Protein AF-A0A392NR81-F1 (afdb_monomer_lite)

Secondary structure (DSSP, 8-state):
-HHHHHHHHHHH-TTS-S----SS------TTTSPPHHHHHHHHHHHHH-TT--------HHHHH-SSHHHHHHHHT-TTS--SPPPHHHHHHHHHHHHHHHHHHHHHHHHHHHHHHHHHHS----S---

Sequence (130 aa):
MGGAVALKIHLKQPKAWNGAILCAPMCKISESMVPPKLVVHLLTAMANVLPKNKFVPTKDLGDAAFREPKKREQTVYNVISYKDKPRLRTAVELLRTTEEIEQKLEYFLEFWIRILSVSLNSPTELSARD

pLDDT: mean 76.35, std 12.13, range [37.88, 89.31]

InterPro domains:
  IPR022742 Alpha/beta hydrolase domain-containing protein 17C-like [PF12146] (1-106)
  IPR029058 Alpha/Beta hydrolase fold [G3DSA:3.40.50.1820] (1-119)
  IPR051044 Monoacylglycerol and Diacylglycerol Lipase [PTHR11614] (1-106)

Radius of gyration: 21.07 Å; chains: 1; bounding box: 40×47×62 Å

Foldseek 3Di:
DVLLVVLVVCVVCVPVDPDDDDDPHLQADPPVFDDPPVVLVVLVVVCVVFQADQPDDGDDVLPVVDPDVVVSVVVVVPPVDDPTHDGSNVVSVSVVSNVVSNVVVCVVVVVVVVVVVVVVPPPPPPDDDD

Structure (mmCIF, N/CA/C/O backbone):
data_AF-A0A392NR81-F1
#
_entry.id   AF-A0A392NR81-F1
#
loop_
_atom_site.group_PDB
_atom_site.id
_atom_site.type_symbol
_atom_site.label_atom_id
_atom_site.label_alt_id
_atom_site.label_comp_id
_atom_site.label_asym_id
_atom_site.label_entity_id
_atom_site.label_seq_id
_atom_site.pdbx_PDB_ins_code
_atom_site.Cartn_x
_atom_site.Cartn_y
_atom_site.Cartn_z
_atom_site.occupancy
_atom_site.B_iso_or_equiv
_atom_site.auth_seq_id
_atom_site.auth_comp_id
_atom_site.auth_asym_id
_atom_site.auth_atom_id
_atom_site.pdbx_PDB_model_num
ATOM 1 N N . MET A 1 1 ? 4.142 -3.762 2.181 1.00 79.00 1 MET A N 1
ATOM 2 C CA . MET A 1 1 ? 2.885 -4.477 2.518 1.00 79.00 1 MET A CA 1
ATOM 3 C C . MET A 1 1 ? 2.793 -4.912 3.978 1.00 79.00 1 MET A C 1
ATOM 5 O O . MET A 1 1 ? 1.755 -4.663 4.568 1.00 79.00 1 MET A O 1
ATOM 9 N N . GLY A 1 2 ? 3.830 -5.510 4.585 1.00 84.06 2 GLY A N 1
ATOM 10 C CA . GLY A 1 2 ? 3.759 -5.991 5.980 1.00 84.06 2 GLY A CA 1
ATOM 11 C C . GLY A 1 2 ? 3.269 -4.944 6.991 1.00 84.06 2 GLY A C 1
ATOM 12 O O . GLY A 1 2 ? 2.328 -5.209 7.731 1.00 84.06 2 GLY A O 1
ATOM 13 N N . GLY A 1 3 ? 3.802 -3.717 6.936 1.00 85.62 3 GLY A N 1
ATOM 14 C CA . GLY A 1 3 ? 3.336 -2.622 7.800 1.00 85.62 3 GLY A CA 1
ATOM 15 C C . GLY A 1 3 ? 1.862 -2.240 7.600 1.00 85.62 3 GLY A C 1
ATOM 16 O O . GLY A 1 3 ? 1.177 -1.944 8.569 1.00 85.62 3 GLY A O 1
ATOM 17 N N . ALA A 1 4 ? 1.340 -2.326 6.371 1.00 86.62 4 ALA A N 1
ATOM 18 C CA . ALA A 1 4 ? -0.077 -2.077 6.094 1.00 86.62 4 ALA A CA 1
ATOM 19 C C . ALA A 1 4 ? -0.974 -3.158 6.720 1.00 86.62 4 ALA A C 1
ATOM 21 O O . ALA A 1 4 ? -2.030 -2.860 7.271 1.00 86.62 4 ALA A O 1
ATOM 22 N N . VAL A 1 5 ? -0.535 -4.421 6.683 1.00 88.44 5 VAL A N 1
ATOM 23 C CA . VAL A 1 5 ? -1.242 -5.534 7.334 1.00 88.44 5 VAL A CA 1
ATOM 24 C C . VAL A 1 5 ? -1.230 -5.366 8.852 1.00 88.44 5 VAL A C 1
ATOM 26 O O . VAL A 1 5 ? -2.281 -5.492 9.476 1.00 88.44 5 VAL A O 1
ATOM 29 N N . ALA A 1 6 ? -0.078 -5.025 9.436 1.00 87.81 6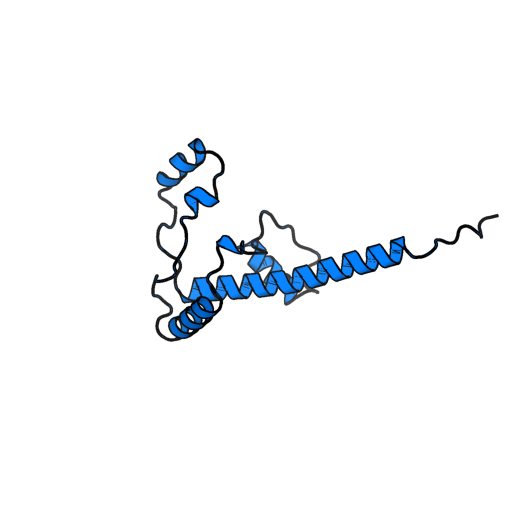 ALA A N 1
ATOM 30 C CA . ALA A 1 6 ? 0.046 -4.761 10.869 1.00 87.81 6 ALA A CA 1
ATOM 31 C C . ALA A 1 6 ? -0.888 -3.625 11.320 1.00 87.81 6 ALA A C 1
ATOM 33 O O . ALA A 1 6 ? -1.632 -3.786 12.287 1.00 87.81 6 ALA A O 1
ATOM 34 N N . LEU A 1 7 ? -0.934 -2.523 10.563 1.00 86.38 7 LEU A N 1
ATOM 35 C CA . LEU A 1 7 ? -1.873 -1.425 10.799 1.00 86.38 7 LEU A CA 1
ATOM 36 C C . LEU A 1 7 ? -3.328 -1.885 10.702 1.00 86.38 7 LEU A C 1
ATOM 38 O O . LEU A 1 7 ? -4.128 -1.583 11.582 1.00 86.38 7 LEU A O 1
ATOM 42 N N . LYS A 1 8 ? -3.684 -2.664 9.677 1.00 86.69 8 LYS A N 1
ATOM 43 C CA . LYS A 1 8 ? -5.052 -3.174 9.512 1.00 86.69 8 LYS A CA 1
ATOM 44 C C . LYS A 1 8 ? -5.484 -4.081 10.669 1.00 86.69 8 LYS A C 1
ATOM 46 O O . LYS A 1 8 ? -6.641 -4.025 11.080 1.00 8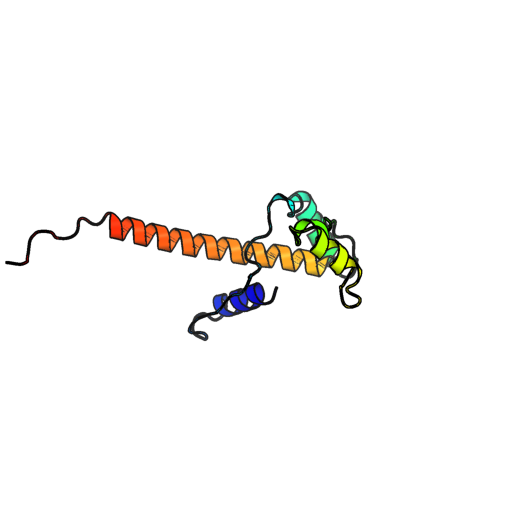6.69 8 LYS A O 1
ATOM 51 N N . ILE A 1 9 ? -4.574 -4.897 11.204 1.00 88.94 9 ILE A N 1
ATOM 52 C CA . ILE A 1 9 ? -4.824 -5.733 12.388 1.00 88.94 9 ILE A CA 1
ATOM 53 C C . ILE A 1 9 ? -5.021 -4.854 13.624 1.00 88.94 9 ILE A C 1
ATOM 55 O O . ILE A 1 9 ? -6.024 -5.013 14.320 1.00 88.94 9 ILE A O 1
ATOM 59 N N . HIS A 1 10 ? -4.126 -3.890 13.853 1.00 86.50 10 HIS A N 1
ATOM 60 C CA . HIS A 1 10 ? -4.228 -2.963 14.980 1.00 86.50 10 HIS A CA 1
ATOM 61 C C . HIS A 1 10 ? -5.551 -2.178 14.955 1.00 86.50 10 HIS A C 1
ATOM 63 O O . HIS A 1 10 ? -6.247 -2.100 15.963 1.00 86.50 10 HIS A O 1
ATOM 69 N N . LEU A 1 11 ? -5.966 -1.697 13.779 1.00 84.12 11 LEU A N 1
ATOM 70 C CA . LEU A 1 11 ? -7.231 -0.983 13.587 1.00 84.12 11 LEU A CA 1
ATOM 71 C C . LEU A 1 11 ? -8.473 -1.861 13.811 1.00 84.12 11 LEU A C 1
ATOM 73 O O . LEU A 1 11 ? -9.519 -1.344 14.195 1.00 84.12 11 LEU A O 1
ATOM 77 N N . LYS A 1 12 ? -8.389 -3.172 13.557 1.00 87.62 12 LYS A N 1
ATOM 78 C CA . LYS A 1 12 ? -9.490 -4.116 13.819 1.00 87.62 12 LYS A CA 1
ATOM 79 C C . LYS A 1 12 ? -9.548 -4.578 15.273 1.00 87.62 12 LYS A C 1
ATOM 81 O O . LYS A 1 12 ? -10.625 -4.911 15.756 1.00 87.62 12 LYS A O 1
ATOM 86 N N . GLN A 1 13 ? -8.408 -4.639 15.953 1.00 89.06 13 GLN A N 1
ATOM 87 C CA . GLN A 1 13 ? -8.286 -5.159 17.315 1.00 89.06 13 GLN A CA 1
ATOM 88 C C . GLN A 1 13 ? -7.476 -4.193 18.194 1.00 89.06 13 GLN A C 1
ATOM 90 O O . GLN A 1 13 ? -6.401 -4.553 18.675 1.00 89.06 13 GLN A O 1
ATOM 95 N N . PRO A 1 14 ? -7.982 -2.976 18.458 1.00 80.81 14 PRO A N 1
ATOM 96 C CA . PRO A 1 14 ? -7.201 -1.929 19.123 1.00 80.81 14 PRO A CA 1
ATOM 97 C C . PRO A 1 14 ? -6.788 -2.294 20.555 1.00 80.81 14 PRO A C 1
ATOM 99 O O . PRO A 1 14 ? -5.757 -1.847 21.034 1.00 80.81 14 PRO A O 1
ATOM 102 N N . LYS A 1 15 ? -7.568 -3.141 21.239 1.00 85.88 15 LYS A N 1
ATOM 103 C CA . LYS A 1 15 ? -7.299 -3.568 22.623 1.00 85.88 15 LYS A CA 1
ATOM 104 C C . LYS A 1 15 ? -6.329 -4.749 22.736 1.00 85.88 15 LYS A C 1
ATOM 106 O O . LYS A 1 15 ? -5.904 -5.065 23.839 1.00 85.88 15 LYS A O 1
ATOM 111 N N . ALA A 1 16 ? -6.019 -5.422 21.628 1.00 88.88 16 ALA A N 1
ATOM 112 C CA . ALA A 1 16 ? -5.163 -6.608 21.637 1.00 88.88 16 ALA A CA 1
ATOM 113 C C . ALA A 1 16 ? -3.665 -6.270 21.541 1.00 88.88 16 ALA A C 1
ATOM 115 O O . ALA A 1 16 ? -2.832 -7.142 21.769 1.00 88.88 16 ALA A O 1
ATOM 116 N N . TRP A 1 17 ? -3.317 -5.022 21.205 1.00 83.56 17 TRP A N 1
ATOM 117 C CA . TRP A 1 17 ? -1.945 -4.606 20.921 1.00 83.56 17 TRP A CA 1
ATOM 118 C C . TRP A 1 17 ? -1.636 -3.277 21.608 1.00 83.56 17 TRP A C 1
ATOM 120 O O . TRP A 1 17 ? -2.372 -2.310 21.433 1.00 83.56 17 TRP A O 1
ATOM 130 N N . ASN A 1 18 ? -0.519 -3.201 22.331 1.00 82.81 18 ASN A N 1
ATOM 131 C CA . ASN A 1 18 ? -0.091 -1.964 22.996 1.00 82.81 18 ASN A CA 1
ATOM 132 C C . ASN A 1 18 ? 0.541 -0.943 22.034 1.00 82.81 18 ASN A C 1
ATOM 134 O O . ASN A 1 18 ? 0.588 0.242 22.343 1.00 82.81 18 ASN A O 1
ATOM 138 N N . GLY A 1 19 ? 1.028 -1.389 20.875 1.00 80.88 19 GLY A N 1
ATOM 139 C CA . GLY A 1 19 ? 1.651 -0.534 19.869 1.00 80.88 19 GLY A CA 1
ATOM 140 C C . GLY A 1 19 ? 2.199 -1.338 18.692 1.00 80.88 19 GLY A C 1
ATOM 141 O O . GLY A 1 19 ? 2.168 -2.569 18.702 1.00 80.88 19 GLY A O 1
ATOM 142 N N . ALA A 1 20 ? 2.698 -0.643 17.670 1.00 81.44 20 ALA A N 1
ATOM 143 C CA . ALA A 1 20 ? 3.322 -1.247 16.495 1.00 81.44 20 ALA A CA 1
ATOM 144 C C . ALA A 1 20 ? 4.577 -0.463 16.089 1.00 81.44 20 ALA A C 1
ATOM 146 O O . ALA A 1 20 ? 4.569 0.766 16.087 1.00 81.44 20 ALA A O 1
ATOM 147 N N . ILE A 1 21 ? 5.639 -1.174 15.704 1.00 85.12 21 ILE A N 1
ATOM 148 C CA . ILE A 1 21 ? 6.841 -0.581 15.104 1.00 85.12 21 ILE A CA 1
ATOM 149 C C . ILE A 1 21 ? 6.742 -0.766 13.594 1.00 85.12 21 ILE A C 1
ATOM 151 O O . ILE A 1 21 ? 6.607 -1.887 13.101 1.00 85.12 21 ILE A O 1
ATOM 155 N N . LEU A 1 22 ? 6.797 0.339 12.853 1.00 82.31 22 LEU A N 1
ATOM 156 C CA . LEU A 1 22 ? 6.641 0.339 11.404 1.00 82.31 22 LEU A CA 1
ATOM 157 C C . LEU A 1 22 ? 7.940 0.781 10.730 1.00 82.31 22 LEU A C 1
ATOM 159 O O . LEU A 1 22 ? 8.415 1.889 10.950 1.00 82.31 22 LEU A O 1
ATOM 163 N N . CYS A 1 23 ? 8.483 -0.069 9.859 1.00 82.31 23 CYS A N 1
ATOM 164 C CA . CYS A 1 23 ? 9.599 0.272 8.979 1.00 82.31 23 CYS A CA 1
ATOM 165 C C . CYS A 1 23 ? 9.088 0.349 7.537 1.00 82.31 23 CYS A C 1
ATOM 167 O O . CYS A 1 23 ? 8.563 -0.640 7.021 1.00 82.31 23 CYS A O 1
ATOM 169 N N . ALA A 1 24 ? 9.184 1.535 6.925 1.00 81.50 24 ALA A N 1
ATOM 170 C CA . ALA A 1 24 ? 8.667 1.838 5.586 1.00 81.50 24 ALA A CA 1
ATOM 171 C C . ALA A 1 24 ? 7.257 1.248 5.314 1.00 81.50 24 ALA A C 1
ATOM 173 O O . ALA A 1 24 ? 7.064 0.477 4.363 1.00 81.50 24 ALA A O 1
ATOM 174 N N . PRO A 1 25 ? 6.255 1.540 6.169 1.00 81.25 25 PRO A N 1
ATOM 175 C CA . PRO A 1 25 ? 4.912 1.020 5.973 1.00 81.25 25 PRO A CA 1
ATOM 176 C C . PRO A 1 25 ? 4.281 1.624 4.715 1.00 81.25 25 PRO A C 1
ATOM 178 O O . PRO A 1 25 ? 4.454 2.797 4.393 1.00 81.25 25 PRO A O 1
ATOM 181 N N . MET A 1 26 ? 3.503 0.811 4.005 1.00 79.69 26 MET A N 1
ATOM 182 C CA . MET A 1 26 ? 2.719 1.286 2.870 1.00 79.69 26 MET A CA 1
ATOM 183 C C . MET A 1 26 ? 1.429 1.916 3.406 1.00 79.69 26 MET A C 1
ATOM 185 O O . MET A 1 26 ? 0.433 1.218 3.576 1.00 79.69 26 MET A O 1
ATOM 189 N N . CYS A 1 27 ? 1.488 3.207 3.729 1.00 80.38 27 CYS A N 1
ATOM 190 C CA . CYS A 1 27 ? 0.353 3.964 4.276 1.00 80.38 27 CYS A CA 1
ATOM 191 C C . CYS A 1 27 ? -0.355 4.835 3.237 1.00 80.38 27 CYS A C 1
ATOM 193 O O . CYS A 1 27 ? -1.530 5.120 3.402 1.00 80.38 27 CYS A O 1
ATOM 195 N N . LYS A 1 28 ? 0.354 5.239 2.179 1.00 82.94 28 LYS A N 1
ATOM 196 C CA . LYS A 1 28 ? -0.157 6.072 1.089 1.00 82.94 28 LYS A CA 1
ATOM 197 C C . LYS A 1 28 ? 0.507 5.657 -0.218 1.00 82.94 28 LYS A C 1
ATOM 199 O O . LYS A 1 28 ? 1.691 5.311 -0.230 1.00 82.94 28 LYS A O 1
ATOM 204 N N . ILE A 1 29 ? -0.246 5.686 -1.311 1.00 80.38 29 ILE A N 1
ATOM 205 C CA . ILE A 1 29 ? 0.299 5.531 -2.664 1.00 80.38 29 ILE A CA 1
ATOM 206 C C . ILE A 1 29 ? 0.435 6.933 -3.248 1.00 80.38 29 ILE A C 1
ATOM 208 O O . ILE A 1 29 ? -0.475 7.745 -3.122 1.00 80.38 29 ILE A O 1
ATOM 212 N N . SER A 1 30 ? 1.579 7.234 -3.867 1.00 78.25 30 SER A N 1
ATOM 213 C CA . SER A 1 30 ? 1.771 8.524 -4.539 1.00 78.25 30 SER A CA 1
ATOM 214 C C . SER A 1 30 ? 0.675 8.745 -5.579 1.00 78.25 30 SER A C 1
ATOM 216 O O . SER A 1 30 ? 0.412 7.856 -6.387 1.00 78.25 30 SER A O 1
ATOM 218 N N . GLU A 1 31 ? 0.103 9.947 -5.620 1.00 78.69 31 GLU A N 1
ATOM 219 C CA . GLU A 1 31 ? -0.929 10.338 -6.591 1.00 78.69 31 GLU A CA 1
ATOM 220 C C . GLU A 1 31 ? -0.476 10.116 -8.042 1.00 78.69 31 GLU A C 1
ATOM 222 O O . GLU A 1 31 ? -1.269 9.753 -8.903 1.00 78.69 31 GLU A O 1
ATOM 227 N N . SER A 1 32 ? 0.831 10.224 -8.302 1.00 73.81 32 SER A N 1
ATOM 228 C CA . SER A 1 32 ? 1.434 9.958 -9.614 1.00 73.81 32 SER A CA 1
ATOM 229 C C . SER A 1 32 ? 1.414 8.478 -10.034 1.00 73.81 32 SER A C 1
ATOM 231 O O . SER A 1 32 ? 1.619 8.165 -11.212 1.00 73.81 32 SER A O 1
ATOM 233 N N . MET A 1 33 ? 1.202 7.571 -9.079 1.00 76.56 33 MET A N 1
ATOM 234 C CA . MET A 1 33 ? 1.189 6.115 -9.250 1.00 76.56 33 MET A CA 1
ATOM 235 C C . MET A 1 33 ? -0.228 5.532 -9.159 1.00 76.56 33 MET A C 1
ATOM 237 O O . MET A 1 33 ? -0.431 4.381 -9.545 1.00 76.56 33 MET A O 1
ATOM 241 N N . VAL A 1 34 ? -1.202 6.306 -8.667 1.00 79.81 34 VAL A N 1
ATOM 242 C CA . VAL A 1 34 ? -2.606 5.890 -8.573 1.00 79.81 34 VAL A CA 1
ATOM 243 C C . VAL A 1 34 ? -3.281 6.055 -9.944 1.00 79.81 34 VAL A C 1
ATOM 245 O O . VAL A 1 34 ? -3.215 7.133 -10.536 1.00 79.81 34 VAL A O 1
ATOM 248 N N . PRO A 1 35 ? -3.936 5.010 -10.489 1.00 79.62 35 PRO A N 1
ATOM 249 C CA . PRO A 1 35 ? -4.709 5.143 -11.718 1.00 79.62 35 PRO A CA 1
ATOM 250 C C . PRO A 1 35 ? -5.897 6.102 -11.527 1.00 79.62 35 PRO A C 1
ATOM 252 O O . PRO A 1 35 ? -6.450 6.176 -10.430 1.00 79.62 35 PRO A O 1
ATOM 255 N N . PRO A 1 36 ? -6.374 6.778 -12.586 1.00 83.81 36 PRO A N 1
ATOM 256 C CA . PRO A 1 36 ? -7.583 7.596 -12.505 1.00 83.81 36 PRO A CA 1
ATOM 257 C C . PRO A 1 36 ? -8.777 6.813 -11.934 1.00 83.81 36 PRO A C 1
ATOM 259 O O . PRO A 1 36 ? -8.957 5.637 -12.253 1.00 83.81 36 PRO A O 1
ATOM 262 N N . LYS A 1 37 ? -9.641 7.465 -11.142 1.00 81.94 37 LYS A N 1
ATOM 263 C CA . LYS A 1 37 ? -10.769 6.817 -10.432 1.00 81.94 37 LYS A CA 1
ATOM 264 C C . LYS A 1 37 ? -11.672 5.970 -11.344 1.00 81.94 37 LYS A C 1
ATOM 266 O O . LYS A 1 37 ? -12.071 4.871 -10.969 1.00 81.94 37 LYS A O 1
ATOM 271 N N . LEU A 1 38 ? -11.925 6.433 -12.571 1.00 83.94 38 LEU A N 1
ATOM 272 C CA . LEU A 1 38 ? -12.679 5.682 -13.587 1.00 83.94 38 LEU A CA 1
ATOM 273 C C . LEU A 1 38 ? -12.011 4.345 -13.942 1.00 83.94 38 LEU A C 1
ATOM 275 O O . LEU A 1 38 ? -12.676 3.314 -14.037 1.00 83.94 38 LEU A O 1
ATOM 279 N N . VAL A 1 39 ? -10.684 4.349 -14.084 1.00 84.00 39 VAL A N 1
ATOM 280 C CA . VAL A 1 39 ? -9.893 3.145 -14.353 1.00 84.00 39 VAL A CA 1
ATOM 281 C C . VAL A 1 39 ? -9.950 2.208 -13.151 1.00 84.00 39 VAL A C 1
ATOM 283 O O . VAL A 1 39 ? -10.144 1.012 -13.331 1.00 84.00 39 VAL A O 1
ATOM 286 N N . VAL A 1 40 ? -9.870 2.725 -11.922 1.00 84.88 40 VAL A N 1
ATOM 287 C CA . VAL A 1 40 ? -9.994 1.906 -10.703 1.00 84.88 40 VAL A CA 1
ATOM 288 C C . VAL A 1 40 ? -11.355 1.207 -10.625 1.00 84.88 40 VAL A C 1
ATOM 290 O O . VAL A 1 40 ? -11.413 0.021 -10.292 1.00 84.88 40 VAL A O 1
ATOM 293 N N . HIS A 1 41 ? -12.444 1.892 -10.980 1.00 84.88 41 HIS A N 1
ATOM 294 C CA . HIS A 1 41 ? -13.786 1.298 -11.012 1.00 84.88 41 HIS A CA 1
ATOM 295 C C . HIS A 1 41 ? -13.893 0.185 -12.062 1.00 84.88 41 HIS A C 1
ATOM 297 O O . HIS A 1 41 ? -14.380 -0.906 -11.753 1.00 84.88 41 HIS A O 1
ATOM 303 N N . LEU A 1 42 ? -13.371 0.415 -13.271 1.00 85.38 42 LEU A N 1
ATOM 304 C CA . LEU A 1 42 ? -13.331 -0.601 -14.324 1.00 85.38 42 LEU A CA 1
ATOM 305 C C . LEU A 1 42 ? -12.481 -1.813 -13.910 1.00 85.38 42 LEU A C 1
ATOM 307 O O . LEU A 1 42 ? -12.930 -2.953 -14.023 1.00 85.38 42 LEU A O 1
ATOM 311 N N . LEU A 1 43 ? -11.284 -1.572 -13.366 1.00 83.75 43 LEU A N 1
ATOM 312 C CA . LEU A 1 43 ? -10.393 -2.617 -12.856 1.00 83.75 43 LEU A CA 1
ATOM 313 C C . LEU A 1 43 ? -11.054 -3.411 -11.722 1.00 83.75 43 LEU A C 1
ATOM 315 O O . LEU A 1 43 ? -10.902 -4.627 -11.663 1.00 83.75 43 LEU A O 1
ATOM 319 N N . THR A 1 44 ? -11.824 -2.749 -10.858 1.00 84.75 44 THR A N 1
ATOM 320 C CA . THR A 1 44 ? -12.589 -3.389 -9.780 1.00 84.75 44 THR A CA 1
ATOM 321 C C . THR A 1 44 ? -13.683 -4.302 -10.328 1.00 84.75 44 THR A C 1
ATOM 323 O O . THR A 1 44 ? -13.813 -5.436 -9.866 1.00 84.75 44 THR A O 1
ATOM 326 N N . ALA A 1 45 ? -14.444 -3.848 -11.326 1.00 85.19 45 ALA A N 1
ATOM 327 C CA . ALA A 1 45 ? -15.467 -4.667 -11.973 1.00 85.19 45 ALA A CA 1
ATOM 328 C C . ALA A 1 45 ? -14.840 -5.885 -12.672 1.00 85.19 45 ALA A C 1
ATOM 330 O O . ALA A 1 45 ? -15.261 -7.024 -12.458 1.00 85.19 45 ALA A O 1
ATOM 331 N N . MET A 1 46 ? -13.762 -5.663 -13.426 1.00 83.69 46 MET A N 1
ATOM 332 C CA . MET A 1 46 ? -13.011 -6.728 -14.090 1.00 83.69 46 MET A CA 1
ATOM 333 C C . MET A 1 46 ? -12.369 -7.706 -13.093 1.00 83.69 46 MET A C 1
ATOM 335 O O . MET A 1 46 ? -12.279 -8.898 -13.387 1.00 83.69 46 MET A O 1
ATOM 339 N N . ALA A 1 47 ? -11.966 -7.250 -11.901 1.00 84.75 47 ALA A N 1
ATOM 340 C CA . ALA A 1 47 ? -11.385 -8.104 -10.862 1.00 84.75 47 ALA A CA 1
ATOM 341 C C . ALA A 1 47 ? -12.359 -9.171 -10.352 1.00 84.75 47 ALA A C 1
ATOM 343 O O . ALA A 1 47 ? -11.906 -10.206 -9.866 1.00 84.75 47 ALA A O 1
ATOM 344 N N . ASN A 1 48 ? -13.669 -8.929 -10.444 1.00 81.62 48 ASN A N 1
ATOM 345 C CA . ASN A 1 48 ? -14.686 -9.896 -10.033 1.00 81.62 48 ASN A CA 1
ATOM 346 C C . ASN A 1 48 ? -14.895 -10.998 -11.082 1.00 81.62 48 ASN 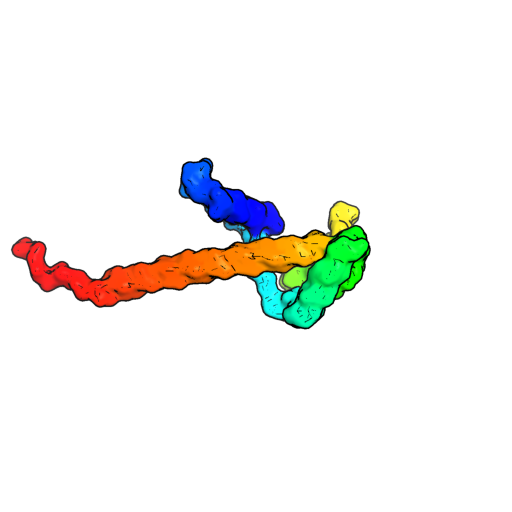A C 1
ATOM 348 O O . ASN A 1 48 ? -15.208 -12.124 -10.713 1.00 81.62 48 ASN A O 1
ATOM 352 N N . VAL A 1 49 ? -14.682 -10.692 -12.366 1.00 83.50 49 VAL A N 1
ATOM 353 C CA . VAL A 1 49 ? -14.867 -11.649 -13.472 1.00 83.50 49 VAL A CA 1
ATOM 354 C C . VAL A 1 49 ? -13.577 -12.422 -13.763 1.00 83.50 49 VAL A C 1
ATOM 356 O O . VAL A 1 49 ? -13.603 -13.633 -13.959 1.00 83.50 49 VAL A O 1
ATOM 359 N N . LEU A 1 50 ? -12.425 -11.742 -13.761 1.00 82.94 50 LEU A N 1
ATOM 360 C CA . LEU A 1 50 ? -11.124 -12.311 -14.131 1.00 82.94 50 LEU A CA 1
ATOM 361 C C . LEU A 1 50 ? -10.031 -11.941 -13.106 1.00 82.94 50 LEU A C 1
ATOM 363 O O . LEU A 1 50 ? -9.071 -11.232 -13.424 1.00 82.94 50 LEU A O 1
ATOM 367 N N . PRO A 1 51 ? -10.119 -12.452 -11.863 1.00 79.75 51 PRO A N 1
ATOM 368 C CA . PRO A 1 51 ? -9.262 -12.028 -10.750 1.00 79.75 51 PRO A CA 1
ATOM 369 C C . PRO A 1 51 ? -7.772 -12.342 -10.944 1.00 79.75 51 PRO A C 1
ATOM 371 O O . PRO A 1 51 ? -6.914 -11.695 -10.339 1.00 79.75 51 PRO A O 1
ATOM 374 N N . LYS A 1 52 ? -7.451 -13.359 -11.756 1.00 80.62 52 LYS A N 1
ATOM 375 C CA . LYS A 1 52 ? -6.088 -13.886 -11.922 1.00 80.62 52 LYS A CA 1
ATOM 376 C C . LYS A 1 52 ? -5.288 -13.185 -13.023 1.00 80.62 52 LYS A C 1
ATOM 378 O O . LYS A 1 52 ? -4.077 -13.396 -13.084 1.00 80.62 52 LYS A O 1
ATOM 383 N N . ASN A 1 53 ? -5.925 -12.361 -13.853 1.00 81.38 53 ASN A N 1
ATOM 384 C CA . ASN A 1 53 ? -5.263 -11.756 -15.002 1.00 81.38 53 ASN A CA 1
ATOM 385 C C . ASN A 1 53 ? -4.338 -10.600 -14.585 1.00 81.38 53 ASN A C 1
ATOM 387 O O . ASN A 1 53 ? -4.631 -9.842 -13.658 1.00 81.38 53 ASN A O 1
ATOM 391 N N . LYS A 1 54 ? -3.203 -10.470 -15.280 1.00 79.50 54 LYS A N 1
ATOM 392 C CA . LYS A 1 54 ? -2.110 -9.528 -14.978 1.00 79.50 54 LYS A CA 1
ATOM 393 C C . LYS A 1 54 ? -2.206 -8.253 -15.834 1.00 79.50 54 LYS A C 1
ATOM 395 O O . LYS A 1 54 ? -1.251 -7.865 -16.500 1.00 79.50 54 LYS A O 1
ATOM 400 N N . PHE A 1 55 ? -3.381 -7.622 -15.856 1.00 71.94 55 PHE A N 1
ATOM 401 C CA . PHE A 1 55 ? -3.666 -6.467 -16.727 1.00 71.94 55 PHE A CA 1
ATOM 402 C C . PHE A 1 55 ? -3.407 -5.101 -16.092 1.00 71.94 55 PHE A C 1
ATOM 404 O O . PHE A 1 55 ? -3.645 -4.081 -16.729 1.00 71.94 55 PHE A O 1
ATOM 411 N N . VAL A 1 56 ? -2.931 -5.056 -14.850 1.00 75.12 56 VAL A N 1
ATOM 412 C CA . VAL A 1 56 ? -2.807 -3.793 -14.120 1.00 75.12 56 VAL A CA 1
ATOM 413 C C . VAL A 1 56 ? -1.737 -2.920 -14.788 1.00 75.12 56 VAL A C 1
ATOM 415 O O . VAL A 1 56 ? -0.585 -3.352 -14.891 1.00 75.12 56 VAL A O 1
ATOM 418 N N . PRO A 1 57 ? -2.081 -1.710 -15.261 1.00 69.88 57 PRO A N 1
ATOM 419 C CA . PRO A 1 57 ? -1.085 -0.764 -15.736 1.00 69.88 57 PRO A CA 1
ATOM 420 C C . PRO A 1 57 ? -0.261 -0.296 -14.533 1.00 69.88 57 PRO A C 1
ATOM 422 O O . PRO A 1 57 ? -0.771 0.354 -13.625 1.00 69.88 57 PRO A O 1
ATOM 425 N N . THR A 1 58 ? 1.012 -0.680 -14.494 1.00 66.88 58 THR A N 1
ATOM 426 C CA . THR A 1 58 ? 1.951 -0.319 -13.426 1.00 66.88 58 THR A CA 1
ATOM 427 C C . THR A 1 58 ? 3.168 0.321 -14.078 1.00 66.88 58 THR A C 1
ATOM 429 O O . THR A 1 58 ? 3.703 -0.228 -15.040 1.00 66.88 58 THR A O 1
ATOM 432 N N . LYS A 1 59 ? 3.565 1.502 -13.591 1.00 67.69 59 LYS A N 1
ATOM 433 C CA . LYS A 1 59 ? 4.832 2.142 -13.972 1.00 67.69 59 LYS A CA 1
ATOM 434 C C . LYS A 1 59 ? 5.992 1.311 -13.426 1.00 67.69 59 LYS A C 1
ATOM 436 O O . LYS A 1 59 ? 5.827 0.653 -12.400 1.00 67.69 59 LYS A O 1
ATOM 441 N N . ASP A 1 60 ? 7.139 1.336 -14.096 1.00 65.31 60 ASP A N 1
ATOM 442 C CA . ASP A 1 60 ? 8.296 0.571 -13.641 1.00 65.31 60 ASP A CA 1
ATOM 443 C C . ASP A 1 60 ? 8.730 1.045 -12.244 1.00 65.31 60 ASP A C 1
ATOM 445 O O . ASP A 1 60 ? 9.066 2.213 -12.025 1.00 65.31 60 ASP A O 1
ATOM 449 N N . LEU A 1 61 ? 8.644 0.139 -11.270 1.00 65.25 61 LEU A N 1
ATOM 450 C CA . LEU A 1 61 ? 8.981 0.421 -9.878 1.00 65.25 61 LEU A CA 1
ATOM 451 C C . LEU A 1 61 ? 10.497 0.540 -9.693 1.00 65.25 61 LEU A C 1
ATOM 453 O O . LEU A 1 61 ? 10.916 1.159 -8.719 1.00 65.25 61 LEU A O 1
ATOM 457 N N . GLY A 1 62 ? 11.314 -0.012 -10.599 1.00 61.53 62 GLY A N 1
ATOM 458 C CA . GLY A 1 62 ? 12.776 0.024 -10.494 1.00 61.53 62 GLY A CA 1
ATOM 459 C C . GLY A 1 62 ? 13.335 1.446 -10.547 1.00 61.53 62 GLY A C 1
ATOM 460 O O . GLY A 1 62 ? 14.114 1.845 -9.681 1.00 61.53 62 GLY A O 1
ATOM 461 N N . ASP A 1 63 ? 12.867 2.255 -11.496 1.00 62.81 63 ASP A N 1
ATOM 462 C CA . ASP A 1 63 ? 13.299 3.652 -11.610 1.00 62.81 63 ASP A CA 1
ATOM 463 C C . ASP A 1 63 ? 12.751 4.541 -10.489 1.00 62.81 63 ASP A C 1
ATOM 465 O O . ASP A 1 63 ? 13.423 5.480 -10.057 1.00 62.81 63 ASP A O 1
ATOM 469 N N . ALA A 1 64 ? 11.550 4.237 -9.992 1.00 67.25 64 ALA A N 1
ATOM 470 C CA . ALA A 1 64 ? 10.922 4.992 -8.910 1.00 67.25 64 ALA A CA 1
ATOM 471 C C . ALA A 1 64 ? 11.492 4.642 -7.521 1.00 67.25 64 ALA A C 1
ATOM 473 O O . ALA A 1 64 ? 11.558 5.510 -6.651 1.00 67.25 64 ALA A O 1
ATOM 474 N N . ALA A 1 65 ? 11.893 3.388 -7.292 1.00 69.12 65 ALA A N 1
ATOM 475 C CA . ALA A 1 65 ? 12.324 2.903 -5.979 1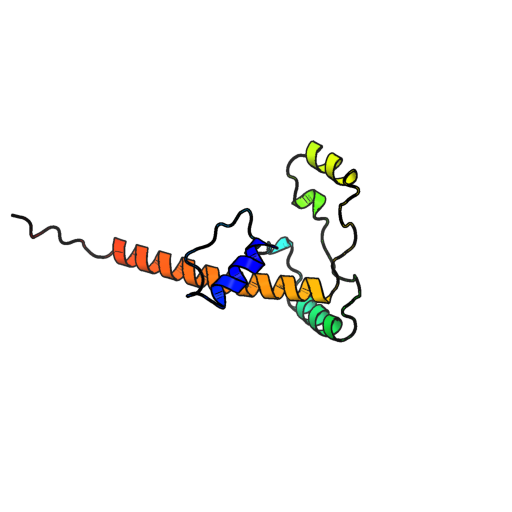.00 69.12 65 ALA A CA 1
ATOM 476 C C . ALA A 1 65 ? 13.787 3.235 -5.654 1.00 69.12 65 ALA A C 1
ATOM 478 O O . ALA A 1 65 ? 14.133 3.403 -4.483 1.00 69.12 65 ALA A O 1
ATOM 479 N N . PHE A 1 66 ? 14.653 3.344 -6.665 1.00 73.75 66 PHE A N 1
ATOM 480 C CA . PHE A 1 66 ? 16.083 3.565 -6.460 1.00 73.75 66 PHE A CA 1
ATOM 481 C C . PHE A 1 66 ? 16.490 4.941 -6.975 1.00 73.75 66 PHE A C 1
ATOM 483 O O . PHE A 1 66 ? 16.442 5.221 -8.169 1.00 73.75 66 PHE A O 1
ATOM 490 N N . ARG A 1 67 ? 16.935 5.821 -6.074 1.00 77.25 67 ARG A N 1
ATOM 491 C CA . ARG A 1 67 ? 17.443 7.148 -6.455 1.00 77.25 67 ARG A CA 1
ATOM 492 C C . ARG A 1 67 ? 18.818 7.079 -7.131 1.00 77.25 67 ARG A C 1
ATOM 494 O O . ARG A 1 67 ? 19.120 7.906 -7.981 1.00 77.25 67 ARG A O 1
ATOM 501 N N . GLU A 1 68 ? 19.642 6.101 -6.761 1.00 82.19 68 GLU A N 1
ATOM 502 C CA . GLU A 1 68 ? 21.008 5.945 -7.272 1.00 82.19 68 GLU A CA 1
ATOM 503 C C . GLU A 1 68 ? 21.061 5.004 -8.490 1.00 82.19 68 GLU A C 1
ATOM 505 O O . GLU A 1 68 ? 20.592 3.866 -8.390 1.00 82.19 68 GLU A O 1
ATOM 510 N N . PRO A 1 69 ? 21.703 5.403 -9.605 1.00 78.44 69 PRO A N 1
ATOM 511 C CA . PRO A 1 69 ? 21.757 4.595 -10.828 1.00 78.44 69 PRO A CA 1
ATOM 512 C C . PRO A 1 69 ? 22.532 3.284 -10.636 1.00 78.44 69 PRO A C 1
ATOM 514 O O . PRO A 1 69 ? 22.096 2.238 -11.104 1.00 78.44 69 PRO A O 1
ATOM 517 N N . LYS A 1 70 ? 23.608 3.296 -9.836 1.00 79.62 70 LYS A N 1
ATOM 518 C CA . LYS A 1 70 ? 24.376 2.082 -9.504 1.00 79.62 70 LYS A CA 1
ATOM 519 C C . LYS A 1 70 ? 23.520 1.018 -8.804 1.00 79.62 70 LYS A C 1
ATOM 521 O O . LYS A 1 70 ? 23.676 -0.170 -9.063 1.00 79.62 70 LYS A O 1
ATOM 526 N N . LYS A 1 71 ? 22.581 1.438 -7.946 1.00 77.12 71 LYS A N 1
ATOM 527 C CA . LYS A 1 71 ? 21.636 0.532 -7.272 1.00 77.12 71 LYS A CA 1
ATOM 528 C C . LYS A 1 71 ? 20.519 0.067 -8.211 1.00 77.12 71 LYS A C 1
ATOM 530 O O . LYS A 1 71 ? 20.020 -1.038 -8.032 1.00 77.12 71 LYS A O 1
ATOM 535 N N . ARG A 1 72 ? 20.160 0.855 -9.236 1.00 77.06 72 ARG A N 1
ATOM 536 C CA . ARG A 1 72 ? 19.211 0.428 -10.283 1.00 77.06 72 ARG A CA 1
ATOM 537 C C . ARG A 1 72 ? 19.775 -0.720 -11.104 1.00 77.06 72 ARG A C 1
ATOM 539 O O . ARG A 1 72 ? 19.104 -1.736 -11.249 1.00 77.06 72 ARG A O 1
ATOM 546 N N . GLU A 1 73 ? 21.016 -0.608 -11.566 1.00 77.88 73 GLU A N 1
ATOM 547 C CA . GLU A 1 73 ? 21.666 -1.665 -12.357 1.00 77.88 73 GLU A CA 1
ATOM 548 C C . GLU A 1 73 ? 21.706 -2.998 -11.599 1.00 77.88 73 GLU A C 1
ATOM 550 O O . GLU A 1 73 ? 21.426 -4.051 -12.166 1.00 77.88 73 GLU A O 1
ATOM 555 N N . GLN A 1 74 ? 21.938 -2.949 -10.284 1.00 77.00 74 GLN A N 1
ATOM 556 C CA . GLN A 1 74 ? 21.931 -4.127 -9.413 1.00 77.00 74 GLN A CA 1
ATOM 557 C C . GLN A 1 74 ? 20.560 -4.813 -9.315 1.00 77.00 74 GLN A C 1
ATOM 559 O O . GLN A 1 74 ? 20.493 -6.019 -9.078 1.00 77.00 74 GLN A O 1
ATOM 564 N N . THR A 1 75 ? 19.457 -4.090 -9.525 1.00 72.12 75 THR A N 1
ATOM 565 C CA . THR A 1 75 ? 18.106 -4.661 -9.378 1.00 72.12 75 THR A CA 1
ATOM 566 C C . THR A 1 75 ? 17.719 -5.581 -10.530 1.00 72.12 75 THR A C 1
ATOM 568 O O . THR A 1 75 ? 16.953 -6.523 -10.322 1.00 72.12 75 THR A O 1
ATOM 571 N N . VAL A 1 76 ? 18.310 -5.384 -11.714 1.00 72.12 76 VAL A N 1
ATOM 572 C CA . VAL A 1 76 ? 18.123 -6.255 -12.888 1.00 72.12 76 VAL A CA 1
ATOM 573 C C . VAL A 1 76 ? 18.663 -7.666 -12.627 1.00 72.12 76 VAL A C 1
ATOM 575 O O . VAL A 1 76 ? 18.081 -8.649 -13.096 1.00 72.12 76 VAL A O 1
ATOM 578 N N . TYR A 1 77 ? 19.726 -7.769 -11.823 1.00 78.06 77 TYR A N 1
ATOM 579 C CA . TYR A 1 77 ? 20.368 -9.031 -11.449 1.00 78.06 77 TYR A CA 1
ATOM 580 C C . TYR A 1 77 ? 19.652 -9.782 -10.321 1.00 78.06 77 TYR A C 1
ATOM 582 O O . TYR A 1 77 ? 20.035 -10.906 -9.998 1.00 78.06 77 TYR A O 1
ATOM 590 N N . ASN A 1 78 ? 18.605 -9.211 -9.715 1.00 78.81 78 ASN A N 1
ATOM 591 C CA . ASN A 1 78 ? 17.865 -9.902 -8.666 1.00 78.81 78 ASN A CA 1
ATOM 592 C C . ASN A 1 78 ? 16.990 -11.021 -9.261 1.00 78.81 78 ASN A C 1
ATOM 594 O O . ASN A 1 78 ? 15.852 -10.792 -9.680 1.00 78.81 78 ASN A O 1
ATOM 598 N N . VAL A 1 79 ? 17.523 -12.245 -9.258 1.00 77.50 79 VAL A N 1
ATOM 599 C CA . VAL A 1 79 ? 16.871 -13.459 -9.785 1.00 77.50 79 VAL A CA 1
ATOM 600 C C . VAL A 1 79 ? 15.594 -13.817 -9.009 1.00 77.50 79 VAL A C 1
ATOM 602 O O . VAL A 1 79 ? 14.690 -14.437 -9.561 1.00 77.50 79 VAL A O 1
ATOM 605 N N . ILE A 1 80 ? 15.486 -13.386 -7.748 1.00 81.31 80 ILE A N 1
ATOM 606 C CA . ILE A 1 80 ? 14.338 -13.661 -6.866 1.00 81.31 80 ILE A CA 1
ATOM 607 C C . ILE A 1 80 ? 13.221 -12.618 -7.070 1.00 81.31 80 ILE A C 1
ATOM 609 O O . ILE A 1 80 ? 12.100 -12.784 -6.587 1.00 81.31 80 ILE A O 1
ATOM 613 N N . SER A 1 81 ? 13.496 -11.529 -7.796 1.00 77.75 81 SER A N 1
ATOM 614 C CA . SER A 1 81 ? 12.527 -10.454 -7.990 1.00 77.75 81 SER A CA 1
ATOM 615 C C . SER A 1 81 ? 11.349 -10.897 -8.855 1.00 77.75 81 SER A C 1
ATOM 617 O O . SER A 1 81 ? 11.518 -11.430 -9.954 1.00 77.75 81 SER A O 1
ATOM 619 N N . TYR A 1 82 ? 10.135 -10.606 -8.392 1.00 78.38 82 TYR A N 1
ATOM 620 C CA . TYR A 1 82 ? 8.928 -10.793 -9.185 1.00 78.38 82 TYR A CA 1
ATOM 621 C C . TYR A 1 82 ? 8.840 -9.698 -10.258 1.00 78.38 82 TYR A C 1
ATOM 623 O O . TYR A 1 82 ? 8.663 -8.526 -9.936 1.00 78.38 82 TYR A O 1
ATOM 631 N N . LYS A 1 83 ? 8.971 -10.084 -11.534 1.00 73.69 83 LYS A N 1
ATOM 632 C CA . LYS A 1 83 ? 8.991 -9.157 -12.689 1.00 73.69 83 LYS A CA 1
ATOM 633 C C . LYS A 1 83 ? 7.624 -8.931 -13.334 1.00 73.69 83 LYS A C 1
ATOM 635 O O . LYS A 1 83 ? 7.447 -8.024 -14.140 1.00 73.69 83 LYS A O 1
ATOM 640 N N . ASP A 1 84 ? 6.662 -9.779 -13.010 1.00 80.19 84 ASP A N 1
ATOM 641 C CA . ASP A 1 84 ? 5.336 -9.731 -13.601 1.00 80.19 84 ASP A CA 1
ATOM 642 C C . ASP A 1 84 ? 4.475 -8.612 -13.001 1.00 80.19 84 ASP A C 1
ATOM 644 O O . ASP A 1 84 ? 4.664 -8.168 -11.868 1.00 80.19 84 ASP A O 1
ATOM 648 N N . LYS A 1 85 ? 3.438 -8.202 -13.736 1.00 81.19 85 LYS A N 1
ATOM 649 C CA . LYS A 1 85 ? 2.425 -7.279 -13.209 1.00 81.19 85 LYS A CA 1
ATOM 650 C C . LYS A 1 85 ? 1.632 -7.932 -12.066 1.00 81.19 85 LYS A C 1
ATOM 652 O O . LYS A 1 85 ? 1.402 -9.154 -12.085 1.00 81.19 85 LYS A O 1
ATOM 657 N N . PRO A 1 86 ? 1.177 -7.147 -11.071 1.00 83.69 86 PRO A N 1
ATOM 658 C CA . PRO A 1 86 ? 0.305 -7.664 -10.029 1.00 83.69 86 PRO A CA 1
ATOM 659 C C . PRO A 1 86 ? -1.001 -8.187 -10.640 1.00 83.69 86 PRO A C 1
ATOM 661 O O . PRO A 1 86 ? -1.503 -7.674 -11.644 1.00 83.69 86 PRO A O 1
ATOM 664 N N . ARG A 1 87 ? -1.568 -9.227 -10.019 1.00 87.62 87 ARG A N 1
ATOM 665 C CA . ARG A 1 87 ? -2.893 -9.732 -10.398 1.00 87.62 87 ARG A CA 1
ATOM 666 C C . ARG A 1 87 ? -3.934 -8.655 -10.134 1.00 87.62 87 ARG A C 1
ATOM 668 O O . ARG A 1 87 ? -3.834 -7.921 -9.150 1.00 87.62 87 ARG A O 1
ATOM 675 N N . LEU A 1 88 ? -4.963 -8.618 -10.971 1.00 86.88 88 LEU A N 1
ATOM 676 C CA . LEU A 1 88 ? -5.997 -7.596 -10.907 1.00 86.88 88 LEU A CA 1
ATOM 677 C C . LEU A 1 88 ? -6.656 -7.504 -9.524 1.00 86.88 88 LEU A C 1
ATOM 679 O O . LEU A 1 88 ? -6.746 -6.417 -8.957 1.00 86.88 88 LEU A O 1
ATOM 683 N N . ARG A 1 89 ? -7.019 -8.648 -8.925 1.00 86.44 89 ARG A N 1
ATOM 684 C CA . ARG A 1 89 ? -7.594 -8.659 -7.572 1.00 86.44 89 ARG A CA 1
ATOM 685 C C . ARG A 1 89 ? -6.619 -8.129 -6.521 1.00 86.44 89 ARG A C 1
ATOM 687 O O . ARG A 1 89 ? -7.020 -7.357 -5.661 1.00 86.44 89 ARG A O 1
ATOM 694 N N . THR A 1 90 ? -5.344 -8.507 -6.605 1.00 87.69 90 THR A N 1
ATOM 695 C CA . THR A 1 90 ? -4.308 -8.041 -5.674 1.00 87.69 90 THR A CA 1
ATOM 696 C C . THR A 1 90 ? -4.132 -6.529 -5.748 1.00 87.69 90 THR A C 1
ATOM 698 O O . THR A 1 90 ? -4.055 -5.888 -4.707 1.00 87.69 90 THR A O 1
ATOM 701 N N . ALA A 1 91 ? -4.108 -5.951 -6.950 1.00 87.31 91 ALA A N 1
ATOM 702 C CA . ALA A 1 91 ? -3.983 -4.505 -7.108 1.00 87.31 91 ALA A CA 1
ATOM 703 C C . ALA A 1 91 ? -5.189 -3.751 -6.533 1.00 87.31 91 ALA A C 1
ATOM 705 O O . ALA A 1 91 ? -5.003 -2.753 -5.845 1.00 87.31 91 ALA A O 1
ATOM 706 N N . VAL A 1 92 ? -6.409 -4.253 -6.750 1.00 88.25 92 VAL A N 1
ATOM 707 C CA . VAL A 1 92 ? -7.628 -3.649 -6.186 1.00 88.25 92 VAL A CA 1
ATOM 708 C C . VAL A 1 92 ? -7.622 -3.699 -4.657 1.00 88.25 92 VAL A C 1
ATOM 710 O O . VAL A 1 92 ? -7.925 -2.699 -4.012 1.00 88.25 92 VAL A O 1
ATOM 713 N N . GLU A 1 93 ? -7.251 -4.833 -4.058 1.00 89.06 93 GLU A N 1
ATOM 714 C CA . GLU A 1 93 ? -7.170 -4.944 -2.593 1.00 89.06 93 GLU A CA 1
ATOM 715 C C . GLU A 1 93 ? -6.053 -4.078 -1.998 1.00 89.06 93 GLU A C 1
ATOM 717 O O . GLU A 1 93 ? -6.199 -3.559 -0.889 1.00 89.06 93 GLU A O 1
ATOM 722 N N . LEU A 1 94 ? -4.951 -3.905 -2.733 1.00 88.50 94 LEU A N 1
ATOM 723 C CA . LEU A 1 94 ? -3.857 -3.023 -2.344 1.00 88.50 94 LEU A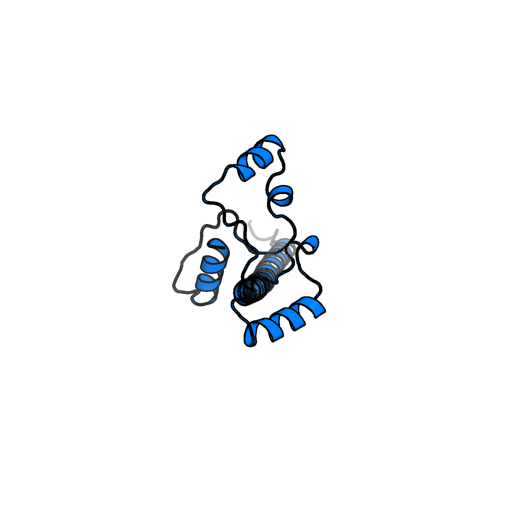 CA 1
ATOM 724 C C . LEU A 1 94 ? -4.333 -1.566 -2.329 1.00 88.50 94 LEU A C 1
ATOM 726 O O . LEU A 1 94 ? -4.208 -0.926 -1.290 1.00 88.50 94 LEU A O 1
ATOM 730 N N . LEU A 1 95 ? -4.955 -1.089 -3.415 1.00 88.44 95 LEU A N 1
ATOM 731 C CA . LEU A 1 95 ? -5.532 0.261 -3.494 1.00 88.44 95 LEU A CA 1
ATOM 732 C C . LEU A 1 95 ? -6.506 0.520 -2.336 1.00 88.44 95 LEU A C 1
ATOM 734 O O . LEU A 1 95 ? -6.304 1.447 -1.558 1.00 88.44 95 LEU A O 1
ATOM 738 N N . ARG A 1 96 ? -7.495 -0.363 -2.152 1.00 88.00 96 ARG A N 1
ATOM 739 C CA . ARG A 1 96 ? -8.502 -0.233 -1.085 1.00 88.00 96 ARG A CA 1
ATOM 740 C C . ARG A 1 96 ? -7.894 -0.218 0.311 1.00 88.00 96 ARG A C 1
ATOM 742 O O . ARG A 1 96 ? -8.324 0.547 1.164 1.00 88.00 96 ARG A O 1
ATOM 749 N N . THR A 1 97 ? -6.920 -1.092 0.566 1.00 89.31 97 THR A N 1
ATOM 750 C CA . THR A 1 97 ? -6.292 -1.175 1.890 1.00 89.31 97 THR A CA 1
ATOM 751 C C . THR A 1 97 ? -5.469 0.071 2.184 1.00 89.31 97 THR A C 1
ATOM 753 O O . THR A 1 97 ? -5.486 0.540 3.317 1.00 89.31 97 THR A O 1
ATOM 756 N N . THR A 1 98 ? -4.756 0.612 1.196 1.00 87.62 98 THR A N 1
ATOM 757 C CA . THR A 1 98 ? -3.968 1.826 1.410 1.00 87.62 98 THR A CA 1
ATOM 758 C C . THR A 1 98 ? -4.857 3.059 1.569 1.00 87.62 98 THR A C 1
ATOM 760 O O . THR A 1 98 ? -4.602 3.833 2.481 1.00 87.62 98 THR A O 1
ATOM 763 N N . GLU A 1 99 ? -5.944 3.188 0.800 1.00 87.88 99 GLU A N 1
ATOM 764 C CA . GLU A 1 99 ? -6.947 4.252 0.994 1.00 87.88 99 GLU A CA 1
ATOM 765 C C . GLU A 1 99 ? -7.597 4.193 2.389 1.00 87.88 99 GLU A C 1
ATOM 767 O O . GLU A 1 99 ? -7.721 5.215 3.060 1.00 87.88 99 GLU A O 1
ATOM 772 N N . GLU A 1 100 ? -7.968 2.998 2.868 1.00 88.38 100 GLU A N 1
ATOM 773 C CA . GLU A 1 100 ? -8.550 2.820 4.209 1.00 88.38 100 GLU A CA 1
ATOM 774 C C . GLU A 1 100 ? -7.572 3.247 5.318 1.00 88.38 100 GLU A C 1
ATOM 776 O O . GLU A 1 100 ? -7.967 3.863 6.311 1.00 88.38 100 GLU A O 1
ATOM 781 N N . ILE A 1 101 ? -6.291 2.898 5.165 1.00 88.56 101 ILE A N 1
ATOM 782 C CA . ILE A 1 101 ? -5.240 3.266 6.120 1.00 88.56 101 ILE A CA 1
ATOM 783 C C . ILE A 1 101 ? -4.980 4.772 6.073 1.00 88.56 101 ILE A C 1
ATOM 785 O O . ILE A 1 101 ? -4.858 5.378 7.134 1.00 88.56 101 ILE A O 1
ATOM 789 N N . GLU A 1 102 ? -4.923 5.368 4.882 1.00 87.69 102 GLU A N 1
ATOM 790 C CA . GLU A 1 102 ? -4.714 6.805 4.691 1.00 87.69 102 GLU A CA 1
ATOM 791 C C . GLU A 1 102 ? -5.807 7.622 5.385 1.00 87.69 102 GLU A C 1
ATOM 793 O O . GLU A 1 102 ? -5.483 8.456 6.226 1.00 87.69 102 GLU A O 1
ATOM 798 N N . GLN A 1 103 ? -7.086 7.308 5.148 1.00 86.06 103 GLN A N 1
ATOM 799 C CA . GLN A 1 103 ? -8.218 8.006 5.777 1.00 86.06 103 GLN A CA 1
ATOM 800 C C . GLN A 1 103 ? -8.180 7.935 7.308 1.00 86.06 103 GLN A C 1
ATOM 802 O O . GLN A 1 103 ? -8.459 8.912 8.004 1.00 86.06 103 GLN A O 1
ATOM 807 N N . LYS A 1 104 ? -7.836 6.765 7.856 1.00 83.50 104 LYS A N 1
ATOM 808 C CA . LYS A 1 104 ? -7.741 6.583 9.309 1.00 83.50 104 LYS A CA 1
ATOM 809 C C . LYS A 1 104 ? -6.536 7.316 9.885 1.00 83.50 104 LYS A C 1
ATOM 811 O O . LYS A 1 104 ? -6.647 7.893 10.963 1.00 83.50 104 LYS A O 1
ATOM 816 N N . LEU A 1 105 ? -5.401 7.304 9.190 1.00 79.62 105 LEU A N 1
ATOM 817 C CA . LEU A 1 105 ? -4.195 7.999 9.627 1.00 79.62 105 LEU A CA 1
ATOM 818 C C . LEU A 1 105 ? -4.374 9.519 9.580 1.00 79.62 105 LEU A C 1
ATOM 820 O O . LEU A 1 105 ? -3.969 10.193 10.521 1.00 79.62 105 LEU A O 1
ATOM 824 N N . GLU A 1 106 ? -5.015 10.040 8.536 1.00 76.06 106 GLU A N 1
ATOM 825 C CA . GLU A 1 106 ? -5.375 11.454 8.413 1.00 76.06 106 GLU A CA 1
ATOM 826 C C . GLU A 1 106 ? -6.289 11.880 9.564 1.00 76.06 106 GLU A C 1
ATOM 828 O O . GLU A 1 106 ? -5.985 12.850 10.248 1.00 76.06 106 GLU A O 1
ATOM 833 N N . TYR A 1 107 ? -7.313 11.083 9.892 1.00 71.69 107 TYR A N 1
ATOM 834 C CA . TYR A 1 107 ? -8.156 11.340 11.062 1.00 71.69 107 TYR A CA 1
ATOM 835 C C . TYR A 1 107 ? -7.356 11.387 12.374 1.00 71.69 107 TYR A C 1
ATOM 837 O O . TYR A 1 107 ? -7.576 12.275 13.196 1.00 71.69 107 TYR A O 1
ATOM 845 N N . PHE A 1 108 ? -6.418 10.455 12.586 1.00 68.56 108 PHE A N 1
ATOM 846 C CA . PHE A 1 108 ? -5.572 10.466 13.783 1.00 68.56 108 PHE A CA 1
ATOM 847 C C . PHE A 1 108 ? -4.650 11.686 13.824 1.00 68.56 108 PHE A C 1
ATOM 849 O O . PHE A 1 108 ? -4.560 12.331 14.865 1.00 68.56 108 PHE A O 1
ATOM 856 N N . LEU A 1 109 ? -3.975 12.013 12.722 1.00 69.31 109 LEU A N 1
ATOM 857 C CA . LEU A 1 109 ? -3.063 13.154 12.658 1.00 69.31 109 LEU A CA 1
ATOM 858 C C . LEU A 1 109 ? -3.811 14.476 12.837 1.00 69.31 109 LEU A C 1
ATOM 860 O O . LEU A 1 109 ? -3.394 15.281 13.661 1.00 69.31 109 LEU A O 1
ATOM 864 N N . GLU A 1 110 ? -4.943 14.663 12.163 1.00 64.44 110 GLU A N 1
ATOM 865 C CA . GLU A 1 110 ? -5.812 15.835 12.325 1.00 64.44 110 GLU A CA 1
ATOM 866 C C . GLU A 1 110 ? -6.338 15.957 13.759 1.00 64.44 110 GLU A C 1
ATOM 868 O O . GLU A 1 110 ? -6.323 17.037 14.347 1.00 64.44 110 GLU A O 1
ATOM 873 N N . PHE A 1 111 ? -6.752 14.846 14.375 1.00 59.44 111 PHE A N 1
ATOM 874 C CA . PHE A 1 111 ? -7.202 14.836 15.766 1.00 59.44 111 PHE A CA 1
ATOM 875 C C . PHE A 1 111 ? -6.080 15.224 16.741 1.00 59.44 111 PHE A C 1
ATOM 877 O O . PHE A 1 111 ? -6.298 16.056 17.623 1.00 59.44 111 PHE A O 1
ATOM 884 N N . TRP A 1 112 ? -4.875 14.672 16.569 1.00 56.84 112 TRP A N 1
ATOM 885 C CA . TRP A 1 112 ? -3.713 14.998 17.401 1.00 56.84 112 TRP A CA 1
ATOM 886 C C . TRP A 1 112 ? -3.217 16.426 17.181 1.00 56.84 112 TRP A C 1
ATOM 888 O O . TRP A 1 112 ? -2.921 17.110 18.158 1.00 56.84 112 TRP A O 1
ATOM 898 N N . ILE A 1 113 ? -3.179 16.903 15.934 1.00 64.00 113 ILE A N 1
ATOM 899 C CA . ILE A 1 113 ? -2.853 18.295 15.606 1.00 64.00 113 ILE A CA 1
ATOM 900 C C . ILE A 1 113 ? -3.884 19.223 16.244 1.00 64.00 113 ILE A C 1
ATOM 902 O O . ILE A 1 113 ? -3.498 20.187 16.893 1.00 64.00 113 ILE A O 1
ATOM 906 N N . ARG A 1 114 ? -5.183 18.909 16.163 1.00 56.34 114 ARG A N 1
ATOM 907 C CA . ARG A 1 114 ? -6.231 19.736 16.772 1.00 56.34 114 ARG A CA 1
ATOM 908 C C . ARG A 1 114 ? -6.159 19.748 18.296 1.00 56.34 114 ARG A C 1
ATOM 910 O O . ARG A 1 114 ? -6.319 20.813 18.883 1.00 56.34 114 ARG A O 1
ATOM 917 N N . ILE A 1 115 ? -5.880 18.615 18.943 1.00 61.41 115 ILE A N 1
ATOM 918 C CA . ILE A 1 115 ? -5.641 18.570 20.395 1.00 61.41 115 ILE A CA 1
ATOM 919 C C . ILE A 1 115 ? -4.390 19.364 20.773 1.00 61.41 115 ILE A C 1
ATOM 921 O O . ILE A 1 115 ? -4.445 20.146 21.717 1.00 61.41 115 ILE A O 1
ATOM 925 N N . LEU A 1 116 ? -3.286 19.218 20.037 1.00 56.28 116 LEU A N 1
ATOM 926 C CA . LEU A 1 116 ? -2.065 19.990 20.279 1.00 56.28 116 LEU A CA 1
ATOM 927 C C . LEU A 1 116 ? -2.306 21.488 20.079 1.00 56.28 116 LEU A C 1
ATOM 929 O O . LEU A 1 116 ? -1.898 22.277 20.921 1.00 56.28 116 LEU A O 1
ATOM 933 N N . SER A 1 117 ? -3.022 21.896 19.031 1.00 55.34 117 SER A N 1
ATOM 934 C CA . SER A 1 117 ? -3.385 23.297 18.799 1.00 55.34 117 SER A CA 1
ATOM 935 C C . SER A 1 117 ? -4.328 23.844 19.872 1.00 55.34 117 SER A C 1
ATOM 937 O O . SER A 1 117 ? -4.170 24.992 20.269 1.00 55.34 117 SER A O 1
ATOM 939 N N . VAL A 1 118 ? -5.272 23.047 20.385 1.00 63.03 118 VAL A N 1
ATOM 940 C CA . VAL A 1 118 ? -6.127 23.437 21.523 1.00 63.03 118 VAL A CA 1
ATOM 941 C C . VAL A 1 118 ? -5.316 23.529 22.820 1.00 63.03 118 VAL A C 1
ATOM 943 O O . VAL A 1 118 ? -5.511 24.468 23.579 1.00 63.03 118 VAL A O 1
ATOM 946 N N . SER A 1 119 ? -4.371 22.616 23.051 1.00 58.94 119 SER A N 1
ATOM 947 C CA . SER A 1 119 ? -3.487 22.624 24.226 1.00 58.94 119 SER A CA 1
ATOM 948 C C . SER A 1 119 ? -2.407 23.711 24.172 1.00 58.94 119 SER A C 1
ATOM 950 O O . SER A 1 119 ? -1.895 24.103 25.214 1.00 58.94 119 SER A O 1
ATOM 952 N N . LEU A 1 120 ? -2.034 24.184 22.981 1.00 55.81 120 LEU A N 1
ATOM 953 C CA . LEU A 1 120 ? -1.118 25.314 22.786 1.00 55.81 120 LEU A CA 1
ATOM 954 C C . LEU A 1 120 ? -1.851 26.663 22.838 1.00 55.81 120 LEU A C 1
ATOM 956 O O . LEU A 1 120 ? -1.252 27.658 23.229 1.00 55.81 120 LEU A O 1
ATOM 960 N N . ASN A 1 121 ? -3.138 26.695 22.473 1.00 56.00 121 ASN A N 1
ATO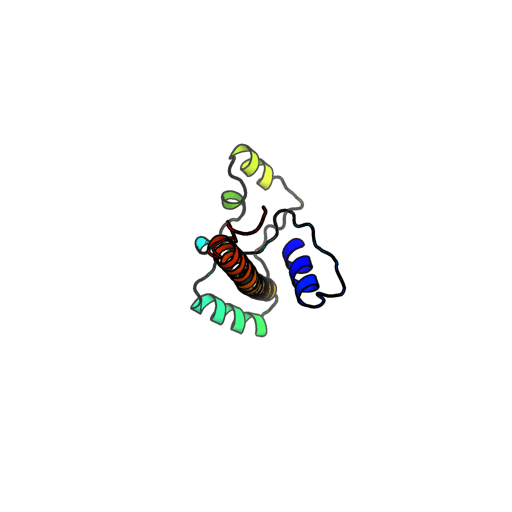M 961 C CA . ASN A 1 121 ? -3.983 27.891 22.544 1.00 56.00 121 ASN A CA 1
ATOM 962 C C . ASN A 1 121 ? -4.802 27.995 23.838 1.00 56.00 121 ASN A C 1
ATOM 964 O O . ASN A 1 121 ? -5.534 28.971 24.007 1.00 56.00 121 ASN A O 1
ATOM 968 N N . SER A 1 122 ? -4.710 27.031 24.758 1.00 49.16 122 SER A N 1
ATOM 969 C CA . SER A 1 122 ? -5.218 27.227 26.113 1.00 49.16 122 SER A CA 1
ATOM 970 C C . SER A 1 122 ? -4.310 28.245 26.808 1.00 49.16 122 SER A C 1
ATOM 972 O O . SER A 1 122 ? -3.121 27.951 26.952 1.00 49.16 122 SER A O 1
ATOM 974 N N . PRO A 1 123 ? -4.811 29.425 27.226 1.00 48.28 123 PRO A N 1
ATOM 975 C CA . PRO A 1 123 ? -4.028 30.343 28.037 1.00 48.28 123 PRO A CA 1
ATOM 976 C C . PRO A 1 123 ? -3.668 29.611 29.328 1.00 48.28 123 PRO A C 1
ATOM 978 O O . PRO A 1 123 ? -4.515 29.390 30.190 1.00 48.28 123 PRO A O 1
ATOM 981 N N . THR A 1 124 ? -2.421 29.156 29.422 1.00 48.72 124 THR A N 1
ATOM 982 C CA . THR A 1 124 ? -1.876 28.578 30.643 1.00 48.72 124 THR A CA 1
ATOM 983 C C . THR A 1 124 ? -2.016 29.607 31.748 1.00 48.72 124 THR A C 1
ATOM 985 O O . THR A 1 124 ? -1.542 30.735 31.605 1.00 48.72 124 THR A O 1
ATOM 988 N N . GLU A 1 125 ? -2.667 29.186 32.826 1.00 46.62 125 GLU A N 1
ATOM 989 C CA . GLU A 1 125 ? -2.671 29.796 34.147 1.00 46.62 125 GLU A CA 1
ATOM 990 C C . GLU A 1 125 ? -1.257 30.275 34.522 1.00 46.62 125 GLU A C 1
ATOM 992 O O . GLU A 1 125 ? -0.431 29.534 35.048 1.00 46.62 125 GLU A O 1
ATOM 997 N N . LEU A 1 126 ? -0.970 31.541 34.223 1.00 46.16 126 LEU A N 1
ATOM 998 C CA . LEU A 1 126 ? 0.166 32.310 34.729 1.00 46.16 126 LEU A CA 1
ATOM 999 C C . LEU A 1 126 ? -0.355 33.263 35.814 1.00 46.16 126 LEU A C 1
ATOM 1001 O O . LEU A 1 126 ? -0.176 34.471 35.751 1.00 46.16 126 LEU A O 1
ATOM 1005 N N . SER A 1 127 ? -1.091 32.716 36.782 1.00 45.81 127 SER A N 1
ATOM 1006 C CA . SER A 1 127 ? -1.484 33.393 38.023 1.00 45.81 127 SER A CA 1
ATOM 1007 C C . SER A 1 127 ? -2.092 32.361 38.974 1.00 45.81 127 SER A C 1
ATOM 1009 O O . SER A 1 127 ? -3.297 32.156 38.955 1.00 45.81 127 SER A O 1
ATOM 1011 N N . ALA A 1 128 ? -1.247 31.634 39.710 1.00 44.88 128 ALA A N 1
ATOM 1012 C CA . ALA A 1 128 ? -1.558 30.980 40.996 1.00 44.88 128 ALA A CA 1
ATOM 1013 C C . ALA A 1 128 ? -0.418 30.024 41.390 1.00 44.88 128 ALA A C 1
ATOM 1015 O O . ALA A 1 128 ? -0.608 28.819 41.545 1.00 44.88 128 ALA A O 1
ATOM 1016 N N . ARG A 1 129 ? 0.795 30.557 41.527 1.00 37.88 129 ARG A N 1
ATOM 1017 C CA . ARG A 1 129 ? 1.768 30.039 42.491 1.00 37.88 129 ARG A CA 1
ATOM 1018 C C . ARG A 1 129 ? 2.418 31.260 43.116 1.00 37.88 129 ARG A C 1
ATOM 1020 O O . ARG A 1 129 ? 3.122 31.989 42.420 1.00 37.88 129 ARG A O 1
ATOM 1027 N N . ASP A 1 130 ? 2.015 31.490 44.359 1.00 42.34 130 ASP A N 1
ATOM 1028 C CA . ASP A 1 130 ? 2.621 32.411 45.317 1.00 42.34 130 ASP A CA 1
ATOM 1029 C C . ASP A 1 130 ? 4.148 32.250 45.393 1.00 42.34 130 ASP A C 1
ATOM 1031 O O . ASP A 1 130 ? 4.641 31.111 45.183 1.00 42.34 130 ASP A O 1
#

Organism: NCBI:txid97028